Protein AF-A0A1X2GD27-F1 (afdb_monomer)

Mean predicted aligned error: 13.92 Å

Radius of gyration: 26.06 Å; Cα contacts (8 Å, |Δi|>4): 48; chains: 1; bounding box: 45×20×86 Å

Nearest PDB structures (foldseek):
  8zpj-assembly1_A-1  TM=3.835E-01  e=1.803E+00  Escherichia coli K-12
  5c51-assembly1_B  TM=2.677E-01  e=1.372E+00  Homo sapiens
  4twa-assembly1_B  TM=3.270E-01  e=2.214E+00  Plasmodium falciparum 3D7
  3u61-assembly1_B  TM=3.611E-01  e=6.173E+00  Tequatrovirus T4
  1tvm-assembly1_A  TM=3.203E-01  e=4.096E+00  Escherichia coli

Sequence (71 aa):
MSALPTLLPSPSSLPSRQSSLRLGTLNCRGLAKISKPDTQQHFIRFLRNHNFSILALQETHANSDTVISSF

Solvent-accessible surface area (backbone atoms only — not comparable to full-atom values): 4867 Å² total; per-residue (Å²): 138,84,82,80,84,82,79,73,82,70,93,77,76,69,83,75,81,82,76,86,77,40,74,46,76,46,76,45,75,42,64,69,53,77,93,41,60,69,62,51,52,52,52,52,50,53,59,62,74,62,66,55,73,43,74,49,79,36,55,73,60,68,88,44,80,70,64,70,76,72,113

Structure (mmCIF, N/CA/C/O backbone):
data_AF-A0A1X2GD27-F1
#
_entry.id   AF-A0A1X2GD27-F1
#
loop_
_atom_site.group_PDB
_atom_site.id
_atom_site.type_symbol
_atom_site.label_atom_id
_atom_site.label_alt_id
_atom_site.label_comp_id
_atom_site.label_asym_id
_atom_site.label_entity_id
_atom_site.label_seq_id
_atom_site.pdbx_PDB_ins_code
_atom_site.Cartn_x
_atom_site.Cartn_y
_atom_site.Cartn_z
_atom_site.occupancy
_atom_site.B_iso_or_equiv
_atom_site.auth_seq_id
_atom_site.auth_comp_id
_atom_site.auth_asym_id
_atom_site.auth_atom_id
_atom_site.pdbx_PDB_model_num
ATOM 1 N N . MET A 1 1 ? -34.225 6.561 62.993 1.00 47.19 1 MET A N 1
ATOM 2 C CA . MET A 1 1 ? -33.280 5.703 62.249 1.00 47.19 1 MET A CA 1
ATOM 3 C C . MET A 1 1 ? -33.604 5.862 60.773 1.00 47.19 1 MET A C 1
ATOM 5 O O . MET A 1 1 ? -34.592 5.309 60.314 1.00 47.19 1 MET A O 1
ATOM 9 N N . SER A 1 2 ? -32.888 6.738 60.074 1.00 44.78 2 SER A N 1
ATOM 10 C CA . SER A 1 2 ? -33.128 7.075 58.665 1.00 44.78 2 SER A CA 1
ATOM 11 C C . SER A 1 2 ? -32.368 6.093 57.768 1.00 44.78 2 SER A C 1
ATOM 13 O O . SER A 1 2 ? -31.165 5.916 57.937 1.00 44.78 2 SER A O 1
ATOM 15 N N . ALA A 1 3 ? -33.072 5.428 56.849 1.00 58.28 3 ALA A N 1
ATOM 16 C CA . ALA A 1 3 ? -32.478 4.491 55.899 1.00 58.28 3 ALA A CA 1
ATOM 17 C C . ALA A 1 3 ? -31.624 5.235 54.855 1.00 58.28 3 ALA A C 1
ATOM 19 O O . ALA A 1 3 ? -32.045 6.258 54.315 1.00 58.28 3 ALA A O 1
ATOM 20 N N . LEU A 1 4 ? -30.420 4.719 54.591 1.00 60.88 4 LEU A N 1
ATOM 21 C CA . LEU A 1 4 ? -29.502 5.235 53.573 1.00 60.88 4 LEU A CA 1
ATOM 22 C C . LEU A 1 4 ? -30.076 4.949 52.168 1.00 60.88 4 LEU A C 1
ATOM 24 O O . LEU A 1 4 ? -30.561 3.835 51.949 1.00 60.88 4 LEU A O 1
ATOM 28 N N . PRO A 1 5 ? -30.005 5.877 51.196 1.00 58.12 5 PRO A N 1
ATOM 29 C CA . PRO A 1 5 ? -30.493 5.609 49.852 1.00 58.12 5 PRO A CA 1
ATOM 30 C C . PRO A 1 5 ? -29.542 4.636 49.151 1.00 58.12 5 PRO A C 1
ATOM 32 O O . PRO A 1 5 ? -28.358 4.921 48.971 1.00 58.12 5 PRO A O 1
ATOM 35 N N . THR A 1 6 ? -30.054 3.474 48.751 1.00 64.50 6 THR A N 1
ATOM 36 C CA . THR A 1 6 ? -29.323 2.523 47.911 1.00 64.50 6 THR A CA 1
ATOM 37 C C . THR A 1 6 ? -29.174 3.116 46.509 1.00 64.50 6 THR A C 1
ATOM 39 O O . THR A 1 6 ? -30.145 3.210 45.761 1.00 64.50 6 THR A O 1
ATOM 42 N N . LEU A 1 7 ? -27.961 3.544 46.154 1.00 65.69 7 LEU A N 1
ATOM 43 C CA . LEU A 1 7 ? -27.629 3.971 44.795 1.00 65.69 7 LEU A CA 1
ATOM 44 C C . LEU A 1 7 ? -27.660 2.745 43.872 1.00 65.69 7 LEU A C 1
ATOM 46 O O . LEU A 1 7 ? -26.815 1.858 43.979 1.00 65.69 7 LEU A O 1
ATOM 50 N N . LEU A 1 8 ? -28.648 2.688 42.978 1.00 69.00 8 LEU A N 1
ATOM 51 C CA . LEU A 1 8 ? -28.684 1.707 41.894 1.00 69.00 8 LEU A CA 1
ATOM 52 C C . LEU A 1 8 ? -27.476 1.928 40.960 1.00 69.00 8 LEU A C 1
ATOM 54 O O . LEU A 1 8 ? -27.166 3.079 40.641 1.00 69.00 8 LEU A O 1
ATOM 58 N N . PRO A 1 9 ? -26.798 0.861 40.495 1.00 64.69 9 PRO A N 1
ATOM 59 C CA . PRO A 1 9 ? -25.706 1.003 39.544 1.00 64.69 9 PRO A CA 1
ATOM 60 C C . PRO A 1 9 ? -26.230 1.593 38.229 1.00 64.69 9 PRO A C 1
ATOM 62 O O . PRO A 1 9 ? -27.242 1.141 37.693 1.00 64.69 9 PRO A O 1
ATOM 65 N N . SER A 1 10 ? -25.550 2.619 37.709 1.00 65.81 10 SER A N 1
ATOM 66 C CA . SER A 1 10 ? -25.926 3.262 36.448 1.00 65.81 10 SER A CA 1
ATOM 67 C C . SER A 1 10 ? -25.809 2.280 35.271 1.00 65.81 10 SER A C 1
ATOM 69 O O . SER A 1 10 ? -24.811 1.562 35.195 1.00 65.81 10 SER A O 1
ATOM 71 N N . PRO A 1 11 ? -26.742 2.288 34.300 1.00 65.94 11 PRO A N 1
ATOM 72 C CA . PRO A 1 11 ? -26.807 1.316 33.196 1.00 65.94 11 PRO A CA 1
ATOM 73 C C . PRO A 1 11 ? -25.665 1.404 32.156 1.00 65.94 11 PRO A C 1
ATOM 75 O O . PRO A 1 11 ? -25.737 0.781 31.102 1.00 65.94 11 PRO A O 1
ATOM 78 N N . SER A 1 12 ? -24.611 2.180 32.409 1.00 61.53 12 SER A N 1
ATOM 79 C CA . SER A 1 12 ? -23.600 2.571 31.419 1.00 61.53 12 SER A CA 1
ATOM 80 C C . SER A 1 12 ? -22.326 1.716 31.379 1.00 61.53 12 SER A C 1
ATOM 82 O O . SER A 1 12 ? -21.445 2.017 30.579 1.00 61.53 12 SER A O 1
ATOM 84 N N . SER A 1 13 ? -22.191 0.647 32.170 1.00 63.94 13 SER A N 1
ATOM 85 C CA . SER A 1 13 ? -20.963 -0.171 32.194 1.00 63.94 13 SER A CA 1
ATOM 86 C C . SER A 1 13 ? -21.069 -1.501 31.437 1.00 63.94 13 SER A C 1
ATOM 88 O O . SER A 1 13 ? -20.454 -2.495 31.826 1.00 63.94 13 SER A O 1
ATOM 90 N N . LEU A 1 14 ? -21.814 -1.542 30.325 1.00 68.69 14 LEU A N 1
ATOM 91 C CA . LEU A 1 14 ? -21.674 -2.658 29.386 1.00 68.69 14 LEU A CA 1
ATOM 92 C C . LEU A 1 14 ? -20.238 -2.645 28.838 1.00 68.69 14 LEU A C 1
ATOM 94 O O . LEU A 1 14 ? -19.803 -1.604 28.338 1.00 68.69 14 LEU A O 1
ATOM 98 N N . PRO A 1 15 ? -19.485 -3.758 28.916 1.00 66.81 15 PRO A N 1
ATOM 99 C CA . PRO A 1 15 ? -18.139 -3.814 28.371 1.00 66.81 15 PRO A CA 1
ATOM 100 C C . PRO A 1 15 ? -18.230 -3.609 26.859 1.00 66.81 15 PRO A C 1
ATOM 102 O O . PRO A 1 15 ? -18.649 -4.501 26.118 1.00 66.81 15 PRO A O 1
ATOM 105 N N . SER A 1 16 ? -17.875 -2.413 26.391 1.00 71.94 16 SER A N 1
ATOM 106 C CA . SER A 1 16 ? -17.782 -2.145 24.967 1.00 71.94 16 SER A CA 1
ATO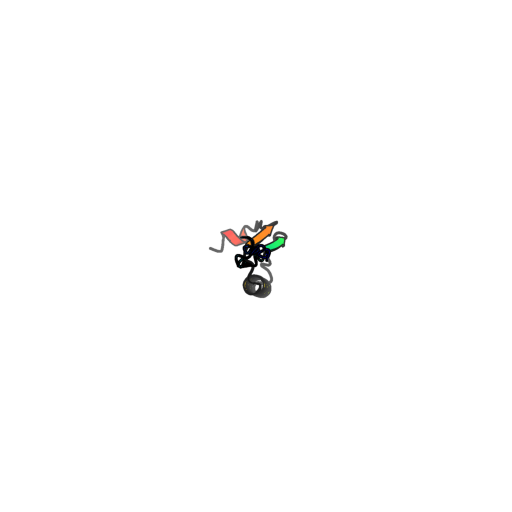M 107 C C . S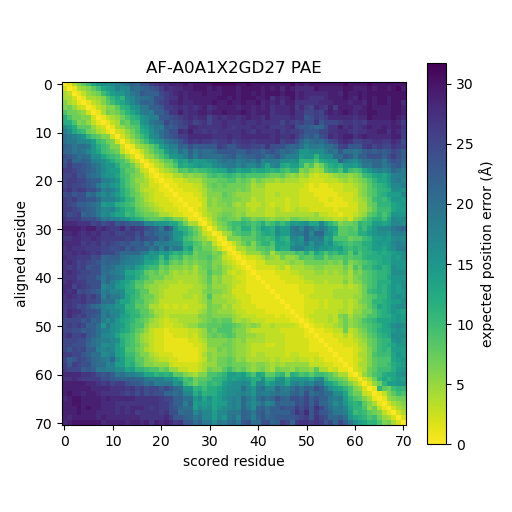ER A 1 16 ? -16.637 -2.998 24.431 1.00 71.94 16 SER A C 1
ATOM 109 O O . SER A 1 16 ? -15.466 -2.807 24.759 1.00 71.94 16 SER A O 1
ATOM 111 N N . ARG A 1 17 ? -16.970 -4.022 23.638 1.00 74.44 17 ARG A N 1
ATOM 112 C CA . ARG A 1 17 ? -15.958 -4.769 22.891 1.00 74.44 17 ARG A CA 1
ATOM 113 C C . ARG A 1 17 ? -15.319 -3.789 21.919 1.00 74.44 17 ARG A C 1
ATOM 115 O O . ARG A 1 17 ? -15.899 -3.445 20.894 1.00 74.44 17 ARG A O 1
ATOM 122 N N . GLN A 1 18 ? -14.136 -3.314 22.277 1.00 75.31 18 GLN A N 1
ATOM 123 C CA . GLN A 1 18 ? -13.403 -2.348 21.483 1.00 75.31 18 GLN A CA 1
ATOM 124 C C . GLN A 1 18 ? -12.758 -3.086 20.304 1.00 75.31 18 GLN A C 1
ATOM 126 O O . GLN A 1 18 ? -11.673 -3.654 20.406 1.00 75.31 18 GLN A O 1
ATOM 131 N N . SER A 1 19 ? -13.472 -3.149 19.183 1.00 80.00 19 SER A N 1
ATOM 132 C CA . SER A 1 19 ? -12.939 -3.669 17.926 1.00 80.00 19 SER A CA 1
ATOM 133 C C . SER A 1 19 ? -12.018 -2.629 17.286 1.00 80.00 19 SER A C 1
ATOM 135 O O . SER A 1 19 ? -12.433 -1.508 17.001 1.00 80.00 19 SER A O 1
ATOM 137 N N . SER A 1 20 ? -10.762 -3.011 17.062 1.00 86.06 20 SER A N 1
ATOM 138 C CA . SER A 1 20 ? -9.777 -2.206 16.336 1.00 86.06 20 SER A CA 1
ATOM 139 C C . SER A 1 20 ? -10.031 -2.303 14.830 1.00 86.06 20 SER A C 1
ATOM 141 O O . SER A 1 20 ? -10.033 -3.401 14.274 1.00 86.0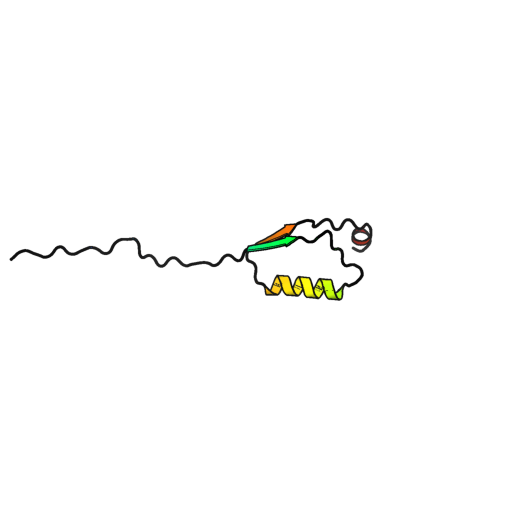6 20 SER A O 1
ATOM 143 N N . LEU A 1 21 ? -10.238 -1.160 14.172 1.00 91.00 21 LEU A N 1
ATOM 144 C CA . LEU A 1 21 ? -10.281 -1.055 12.713 1.00 91.00 21 LEU A CA 1
ATOM 145 C C . LEU A 1 21 ? -8.957 -0.472 12.217 1.00 91.00 21 LEU A C 1
ATOM 147 O O . LEU A 1 21 ? -8.664 0.703 12.436 1.00 91.00 21 LEU A O 1
ATOM 151 N N . ARG A 1 22 ? -8.151 -1.287 11.528 1.00 92.38 22 ARG A N 1
ATOM 152 C CA . ARG A 1 22 ? -6.911 -0.826 10.890 1.00 92.38 22 ARG A CA 1
ATOM 153 C C . ARG A 1 22 ? -7.209 -0.308 9.490 1.00 92.38 22 ARG A C 1
ATOM 155 O O . ARG A 1 22 ? -7.441 -1.098 8.577 1.00 92.38 22 ARG A O 1
ATOM 162 N N . LEU A 1 23 ? -7.156 1.006 9.316 1.00 94.62 23 LEU A N 1
ATOM 163 C CA . LEU A 1 23 ? -7.271 1.646 8.010 1.00 94.62 23 LEU A CA 1
ATOM 164 C C . LEU A 1 23 ? -5.879 1.978 7.454 1.00 94.62 23 LEU A C 1
ATOM 166 O O . LEU A 1 23 ? -5.015 2.457 8.187 1.00 94.62 23 LEU A O 1
ATOM 170 N N . GLY A 1 24 ? -5.667 1.732 6.166 1.00 92.56 24 GLY A N 1
ATOM 171 C CA . GLY A 1 24 ? -4.470 2.136 5.435 1.00 92.56 24 GLY A CA 1
ATOM 172 C C . GLY A 1 24 ? -4.833 2.856 4.143 1.00 92.56 24 GLY A C 1
ATOM 173 O O . GLY A 1 24 ? -5.866 2.574 3.533 1.00 92.56 24 GLY A O 1
ATOM 174 N N . THR A 1 25 ? -3.969 3.765 3.702 1.00 93.12 25 THR A N 1
ATOM 175 C CA . THR A 1 25 ? -4.041 4.365 2.368 1.00 93.12 25 THR A CA 1
ATOM 176 C C . THR A 1 25 ? -2.696 4.198 1.677 1.00 93.12 25 THR A C 1
ATOM 178 O O . THR A 1 25 ? -1.640 4.266 2.308 1.00 93.12 25 THR A O 1
ATOM 181 N N . LEU A 1 26 ? -2.727 3.926 0.379 1.00 88.69 26 LEU A N 1
ATOM 182 C CA . LEU A 1 26 ? -1.533 3.781 -0.433 1.00 88.69 26 LEU A CA 1
ATOM 183 C C . LEU A 1 26 ? -1.758 4.437 -1.788 1.00 88.69 26 LEU A C 1
ATOM 185 O O . LEU A 1 26 ? -2.690 4.103 -2.513 1.00 88.69 26 LEU A O 1
ATOM 189 N N . ASN A 1 27 ? -0.834 5.311 -2.156 1.00 86.81 27 ASN A N 1
ATOM 190 C CA . ASN A 1 27 ? -0.721 5.802 -3.512 1.00 86.81 27 ASN A CA 1
ATOM 191 C C . ASN A 1 27 ? 0.195 4.874 -4.321 1.00 86.81 27 ASN A C 1
ATOM 193 O O . ASN A 1 27 ? 1.381 4.730 -4.016 1.00 86.81 27 ASN A O 1
ATOM 197 N N . CYS A 1 28 ? -0.373 4.224 -5.334 1.00 79.69 28 CYS A N 1
ATOM 198 C CA . CYS A 1 28 ? 0.325 3.287 -6.198 1.00 79.69 28 CYS A CA 1
ATOM 199 C C . CYS A 1 28 ? 1.184 3.984 -7.259 1.00 79.69 28 CYS A C 1
ATOM 201 O O . CYS A 1 28 ? 1.993 3.297 -7.873 1.00 79.69 28 CYS A O 1
ATOM 203 N N . ARG A 1 29 ? 1.055 5.303 -7.470 1.00 77.00 29 ARG A N 1
ATOM 204 C CA . ARG A 1 29 ? 1.832 6.106 -8.433 1.00 77.00 29 ARG A CA 1
ATOM 205 C C . ARG A 1 29 ? 1.945 5.476 -9.829 1.00 77.00 29 ARG A C 1
ATOM 207 O O . ARG A 1 29 ? 3.017 5.512 -10.430 1.00 77.00 29 ARG A O 1
ATOM 214 N N . GLY A 1 30 ? 0.901 4.789 -10.302 1.00 62.94 30 GLY A N 1
ATOM 215 C CA . GLY A 1 30 ? 0.935 4.050 -11.571 1.00 62.94 30 GLY A CA 1
ATOM 216 C C . GLY A 1 30 ? 2.030 2.974 -11.659 1.00 62.94 30 GLY A C 1
ATOM 217 O O . GLY A 1 30 ? 2.456 2.626 -12.757 1.00 62.94 30 GLY A O 1
ATOM 218 N N . LEU A 1 31 ? 2.540 2.464 -10.529 1.00 58.97 31 LEU A N 1
ATOM 219 C CA . LEU A 1 31 ? 3.695 1.563 -10.469 1.00 58.97 31 LEU A CA 1
ATOM 220 C C . LEU A 1 31 ? 3.367 0.156 -10.981 1.00 58.97 31 LEU A C 1
ATOM 222 O O . LEU A 1 31 ? 3.336 -0.817 -10.223 1.00 58.97 31 LEU A O 1
ATOM 226 N N . ALA A 1 32 ? 3.265 0.013 -12.296 1.00 59.97 32 ALA A N 1
ATOM 227 C CA . ALA A 1 32 ? 3.689 -1.212 -12.943 1.00 59.97 32 ALA A CA 1
ATOM 228 C C . ALA A 1 32 ? 5.227 -1.272 -12.826 1.00 59.97 32 ALA A C 1
ATOM 230 O O . ALA A 1 32 ? 5.964 -0.765 -13.669 1.00 59.97 32 ALA A O 1
ATOM 231 N N . LYS A 1 33 ? 5.755 -1.851 -11.737 1.00 62.22 33 LYS A N 1
ATOM 232 C CA . LYS A 1 33 ? 7.200 -2.146 -11.605 1.00 62.22 33 LYS A CA 1
ATOM 233 C C . LYS A 1 33 ? 7.556 -3.381 -12.439 1.00 62.22 33 LYS A C 1
ATOM 235 O O . LYS A 1 33 ? 8.083 -4.356 -11.910 1.00 62.22 33 LYS A O 1
ATOM 240 N N . ILE A 1 34 ? 7.249 -3.340 -13.736 1.00 61.62 34 ILE A N 1
ATOM 241 C CA . ILE A 1 34 ? 7.414 -4.470 -14.666 1.00 61.62 34 ILE A CA 1
ATOM 242 C C . ILE A 1 34 ? 8.890 -4.892 -14.744 1.00 61.62 34 ILE A C 1
ATOM 244 O O . ILE A 1 34 ? 9.202 -6.065 -14.899 1.00 61.62 34 ILE A O 1
ATOM 248 N N . SER A 1 35 ? 9.815 -3.952 -14.529 1.00 65.25 35 SER A N 1
ATOM 249 C CA . SER A 1 35 ? 11.254 -4.224 -14.517 1.00 65.25 35 SER A CA 1
ATOM 250 C C . SER A 1 35 ? 11.757 -5.003 -13.292 1.00 65.25 35 SER A C 1
ATOM 252 O O . SER A 1 35 ? 12.908 -5.435 -13.305 1.00 65.25 35 SER A O 1
ATOM 254 N N . LYS A 1 36 ? 10.957 -5.160 -12.219 1.00 69.06 36 LYS A N 1
ATOM 255 C CA . LYS A 1 36 ? 11.377 -5.796 -10.949 1.00 69.06 36 LYS A CA 1
ATOM 256 C C . LYS A 1 36 ? 10.235 -6.589 -10.282 1.00 69.06 36 LYS A C 1
ATOM 258 O O . LYS A 1 36 ? 9.727 -6.158 -9.237 1.00 69.06 36 LYS A O 1
ATOM 263 N N . PRO A 1 37 ? 9.849 -7.756 -10.835 1.00 70.50 37 PRO A N 1
ATOM 264 C CA . PRO A 1 37 ? 8.744 -8.572 -10.318 1.00 70.50 37 PRO A CA 1
ATOM 265 C C . PRO A 1 37 ? 8.938 -8.996 -8.851 1.00 70.50 37 PRO A C 1
ATOM 267 O O . PRO A 1 37 ? 7.992 -8.947 -8.064 1.00 70.50 37 PRO A O 1
ATOM 270 N N . ASP A 1 38 ? 10.169 -9.294 -8.426 1.00 78.38 38 ASP A N 1
ATOM 271 C CA . ASP A 1 38 ? 10.455 -9.667 -7.033 1.00 78.38 38 ASP A CA 1
ATOM 272 C C . ASP A 1 38 ? 10.127 -8.541 -6.050 1.00 78.38 38 ASP A C 1
ATOM 274 O O . ASP A 1 38 ? 9.567 -8.772 -4.978 1.00 78.38 38 ASP A O 1
ATOM 278 N N . THR A 1 39 ? 10.426 -7.292 -6.419 1.00 75.88 39 THR A N 1
ATOM 279 C CA . THR A 1 39 ? 10.137 -6.122 -5.576 1.00 75.88 39 THR A CA 1
ATOM 280 C C . THR A 1 39 ? 8.631 -5.907 -5.428 1.00 75.88 39 THR A C 1
ATOM 282 O O . THR A 1 39 ? 8.162 -5.515 -4.359 1.00 75.88 39 THR A O 1
ATOM 285 N N . GLN A 1 40 ? 7.858 -6.187 -6.480 1.00 76.50 40 GLN A N 1
ATOM 286 C CA . GLN A 1 40 ? 6.400 -6.129 -6.434 1.00 76.50 40 GLN A CA 1
ATOM 287 C C . GLN A 1 40 ? 5.838 -7.195 -5.486 1.00 76.50 40 GLN A C 1
ATOM 289 O O . GLN A 1 40 ? 5.029 -6.871 -4.616 1.00 76.50 40 GLN A O 1
ATOM 294 N N . GLN A 1 41 ? 6.296 -8.444 -5.602 1.00 81.38 41 GLN A N 1
ATOM 295 C CA . GLN A 1 41 ? 5.839 -9.531 -4.732 1.00 81.38 41 GLN A CA 1
ATOM 296 C C . GLN A 1 41 ? 6.168 -9.274 -3.257 1.00 81.38 41 GLN A C 1
ATOM 298 O O . GLN A 1 41 ? 5.310 -9.479 -2.393 1.00 81.38 41 GLN A O 1
ATOM 303 N N . HIS A 1 42 ? 7.373 -8.776 -2.961 1.00 83.50 42 HIS A N 1
ATOM 304 C CA . HIS A 1 42 ? 7.763 -8.392 -1.602 1.00 83.50 42 HIS A CA 1
ATOM 305 C C . HIS A 1 42 ? 6.869 -7.283 -1.049 1.00 83.50 42 HIS A C 1
ATOM 307 O O . HIS A 1 42 ? 6.416 -7.368 0.091 1.00 83.50 42 HIS A O 1
ATOM 313 N N . PHE A 1 43 ? 6.558 -6.277 -1.865 1.00 83.44 43 PHE A N 1
ATOM 314 C CA . PHE A 1 43 ? 5.691 -5.179 -1.454 1.00 83.44 43 PHE A CA 1
ATOM 315 C C . PHE A 1 43 ? 4.242 -5.633 -1.215 1.00 83.44 43 PHE A C 1
ATOM 317 O O . PHE A 1 43 ? 3.632 -5.256 -0.217 1.00 83.44 43 PHE A O 1
ATOM 324 N N . ILE A 1 44 ? 3.704 -6.520 -2.056 1.00 83.75 44 ILE A N 1
ATOM 325 C CA . ILE A 1 44 ? 2.375 -7.113 -1.843 1.00 83.75 44 ILE A CA 1
ATOM 326 C C . ILE A 1 44 ? 2.353 -7.959 -0.561 1.00 83.75 44 ILE A C 1
ATOM 328 O O . ILE A 1 44 ? 1.406 -7.862 0.222 1.00 83.75 44 ILE A O 1
ATOM 332 N N . ARG A 1 45 ? 3.387 -8.777 -0.312 1.00 89.00 45 ARG A N 1
ATOM 333 C CA . ARG A 1 45 ? 3.514 -9.536 0.947 1.00 89.00 45 ARG A CA 1
ATOM 334 C C . ARG A 1 45 ? 3.574 -8.611 2.156 1.00 89.00 45 ARG A C 1
ATOM 336 O O . ARG A 1 45 ? 2.876 -8.863 3.132 1.00 89.00 45 ARG A O 1
ATOM 343 N N . PHE A 1 46 ? 4.344 -7.531 2.072 1.00 86.88 46 PHE A N 1
ATOM 344 C CA . PHE A 1 46 ? 4.411 -6.514 3.116 1.00 86.88 46 PHE A CA 1
ATOM 345 C C . PHE A 1 46 ? 3.023 -5.935 3.437 1.00 86.88 46 PHE A C 1
ATOM 347 O O . PHE A 1 46 ? 2.631 -5.910 4.603 1.00 86.88 46 PHE A O 1
ATOM 354 N N . LEU A 1 47 ? 2.237 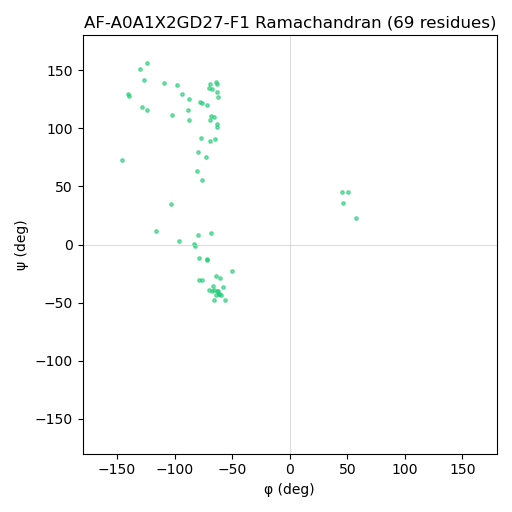-5.563 2.420 1.00 87.75 47 LEU A N 1
ATOM 355 C CA . LEU A 1 47 ? 0.875 -5.050 2.622 1.00 87.75 47 LEU A CA 1
ATOM 356 C C . LEU A 1 47 ? -0.058 -6.092 3.259 1.00 87.75 47 LEU A C 1
ATOM 358 O O . LEU A 1 47 ? -0.833 -5.752 4.152 1.00 87.75 47 LEU A O 1
ATOM 362 N N . ARG A 1 48 ? 0.036 -7.365 2.848 1.00 87.56 48 ARG A N 1
ATOM 363 C CA . ARG A 1 48 ? -0.763 -8.464 3.425 1.00 87.56 48 ARG A CA 1
ATOM 364 C C . ARG A 1 48 ? -0.416 -8.735 4.889 1.00 87.56 48 ARG A C 1
ATOM 366 O O . ARG A 1 48 ? -1.316 -8.953 5.695 1.00 87.56 48 ARG A O 1
ATOM 373 N N . ASN A 1 49 ? 0.863 -8.657 5.244 1.00 91.25 49 ASN A N 1
ATOM 374 C CA . ASN A 1 49 ? 1.338 -8.871 6.613 1.00 91.25 49 ASN A CA 1
ATOM 375 C C . ASN A 1 49 ? 0.964 -7.731 7.571 1.00 91.25 49 ASN A C 1
ATOM 377 O O . ASN A 1 49 ? 1.079 -7.884 8.781 1.00 91.25 49 ASN A O 1
ATOM 381 N N . HIS A 1 50 ? 0.513 -6.586 7.055 1.00 88.44 50 HIS A N 1
ATOM 382 C CA . HIS A 1 50 ? 0.089 -5.461 7.883 1.00 88.44 50 HIS A CA 1
ATOM 383 C C . HIS A 1 50 ? -1.358 -5.570 8.396 1.00 88.44 50 HIS A C 1
ATOM 385 O O . HIS A 1 50 ? -1.795 -4.682 9.129 1.00 88.44 50 HIS A O 1
ATOM 391 N N . ASN A 1 51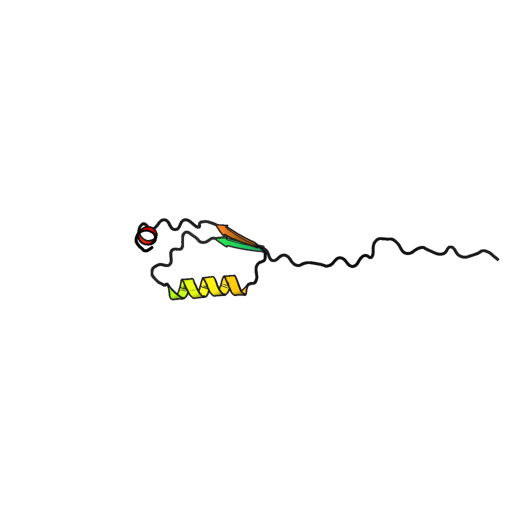 ? -2.100 -6.638 8.071 1.00 89.06 51 ASN A N 1
ATOM 392 C CA . ASN A 1 51 ? -3.436 -6.926 8.620 1.00 89.06 51 ASN A CA 1
ATOM 393 C C . ASN A 1 51 ? -4.377 -5.700 8.638 1.00 89.06 51 ASN A C 1
ATOM 395 O O . ASN A 1 51 ? -5.023 -5.414 9.649 1.00 89.06 51 ASN A O 1
ATOM 399 N N . PHE A 1 52 ? -4.421 -4.933 7.544 1.00 92.75 52 PHE A N 1
ATOM 400 C CA . PHE A 1 52 ? -5.375 -3.834 7.415 1.00 92.75 52 PHE A CA 1
ATOM 401 C C . PHE A 1 52 ? -6.804 -4.384 7.330 1.00 92.75 52 PHE A C 1
ATOM 403 O O . PHE A 1 52 ? -7.065 -5.318 6.576 1.00 92.75 52 PHE A O 1
ATOM 410 N N . SER A 1 53 ? -7.729 -3.791 8.084 1.00 92.06 53 SER A N 1
ATOM 411 C CA . SER A 1 53 ? -9.169 -4.033 7.948 1.00 92.06 53 SER A CA 1
ATOM 412 C C . SER A 1 53 ? -9.694 -3.427 6.647 1.00 92.06 53 SER A C 1
ATOM 414 O O . SER A 1 53 ? -10.536 -4.022 5.984 1.00 92.06 53 SER A O 1
ATOM 416 N N . ILE A 1 54 ? -9.189 -2.243 6.284 1.00 93.19 54 ILE A N 1
ATOM 417 C CA . ILE A 1 54 ? -9.522 -1.535 5.045 1.00 93.19 54 ILE A CA 1
ATOM 418 C C . ILE A 1 54 ? -8.237 -0.910 4.497 1.00 93.19 54 ILE A C 1
ATOM 420 O O . ILE A 1 54 ? -7.534 -0.208 5.222 1.00 93.19 54 ILE A O 1
ATOM 424 N N . LEU A 1 55 ? -7.942 -1.135 3.216 1.00 93.00 55 LEU A N 1
ATOM 425 C CA . LE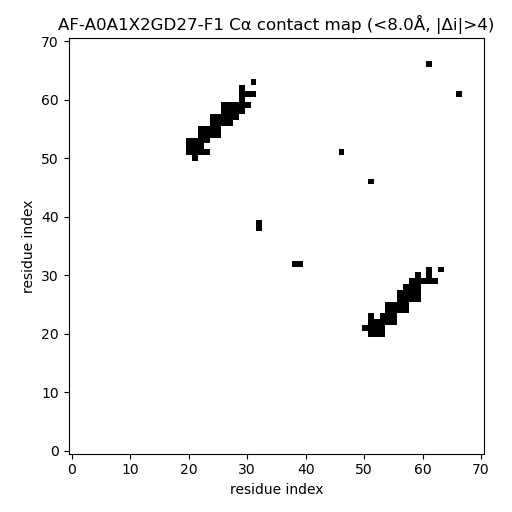U A 1 55 ? -6.824 -0.510 2.508 1.00 93.00 55 LEU A CA 1
ATOM 426 C C . LEU A 1 55 ? -7.352 0.214 1.265 1.00 93.00 55 LEU A C 1
ATOM 428 O O . LEU A 1 55 ? -7.866 -0.428 0.352 1.00 93.00 55 LEU A O 1
ATOM 432 N N . ALA A 1 56 ? -7.216 1.539 1.224 1.00 93.06 56 ALA A N 1
ATOM 433 C CA . ALA A 1 56 ? -7.594 2.354 0.074 1.00 93.06 56 ALA A C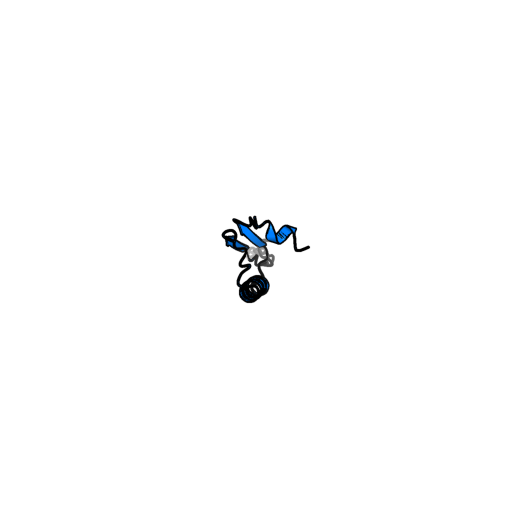A 1
ATOM 434 C C . ALA A 1 56 ? -6.390 2.573 -0.853 1.00 93.06 56 ALA A C 1
ATOM 436 O O . ALA A 1 56 ? -5.322 2.988 -0.401 1.00 93.06 56 ALA A O 1
ATOM 437 N N . LEU A 1 57 ? -6.571 2.316 -2.149 1.00 89.56 57 LEU A N 1
ATOM 438 C CA . LEU A 1 57 ? -5.533 2.466 -3.170 1.00 89.56 57 LEU A CA 1
ATOM 439 C C . LEU A 1 57 ? -5.835 3.669 -4.073 1.00 89.56 57 LEU A C 1
ATOM 441 O O . LEU A 1 57 ? -6.984 3.884 -4.452 1.00 89.56 57 LEU A O 1
ATOM 445 N N . GLN A 1 58 ? -4.806 4.436 -4.427 1.00 88.94 58 GLN A N 1
ATOM 446 C CA . GLN A 1 58 ? -4.886 5.615 -5.300 1.00 88.94 58 GLN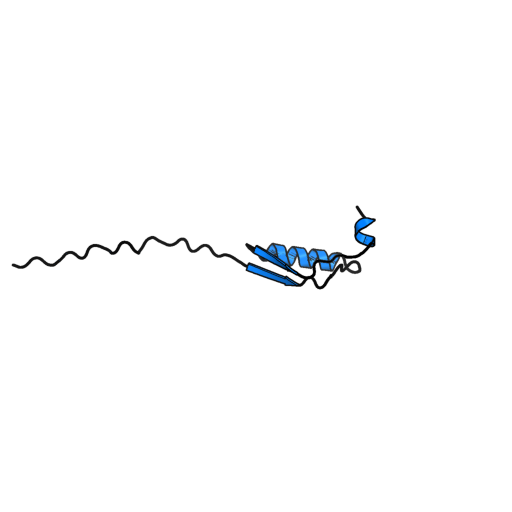 A CA 1
ATOM 447 C C . GLN A 1 58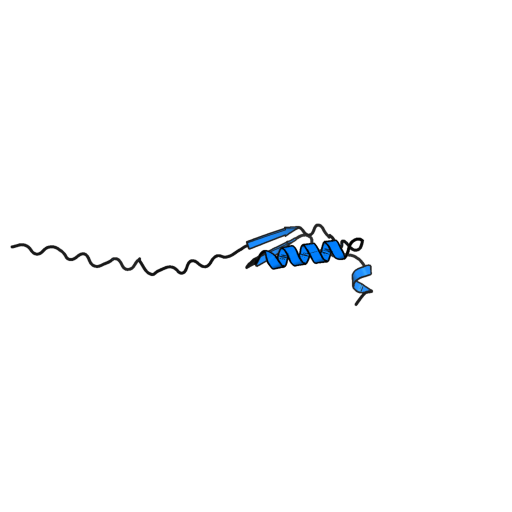 ? -3.929 5.461 -6.484 1.00 88.94 58 GLN A C 1
ATOM 449 O O . GLN A 1 58 ? -2.936 4.745 -6.373 1.00 88.94 58 GLN A O 1
ATOM 454 N N . GLU A 1 59 ? -4.201 6.150 -7.597 1.00 83.06 59 GLU A N 1
ATOM 455 C CA . GLU A 1 59 ? -3.359 6.118 -8.808 1.00 83.06 59 GLU A CA 1
ATOM 456 C C . GLU A 1 59 ? -3.048 4.679 -9.272 1.00 83.06 59 GLU A C 1
ATOM 458 O O . GLU A 1 59 ? -1.909 4.328 -9.584 1.00 83.06 59 GLU A O 1
ATOM 463 N N . THR A 1 60 ? -4.069 3.815 -9.290 1.00 78.81 60 THR A N 1
ATOM 464 C CA . THR A 1 60 ? -3.966 2.387 -9.650 1.00 78.81 60 THR A CA 1
ATOM 465 C C . THR A 1 60 ? -3.915 2.135 -11.155 1.00 78.81 60 THR A C 1
ATOM 467 O O . THR A 1 60 ? -3.996 0.986 -11.585 1.00 78.81 60 THR A O 1
ATOM 470 N N . HIS A 1 61 ? -3.796 3.188 -11.965 1.00 72.56 61 HIS A N 1
ATOM 471 C CA . HIS A 1 61 ? -3.789 3.103 -13.418 1.00 72.56 61 HIS A CA 1
ATOM 472 C C . HIS A 1 61 ? -2.558 2.323 -13.898 1.00 72.56 61 HIS A C 1
ATOM 474 O O . HIS A 1 61 ? -1.495 2.886 -14.144 1.00 72.56 61 HIS A O 1
ATOM 480 N N . ALA A 1 62 ? -2.707 1.007 -14.044 1.00 62.94 62 ALA A N 1
ATOM 481 C CA . ALA A 1 62 ? -1.789 0.152 -14.777 1.00 62.94 62 ALA A CA 1
ATOM 482 C C . ALA A 1 62 ? -2.103 0.285 -16.272 1.00 62.94 62 ALA A C 1
ATOM 484 O O . ALA A 1 62 ? -2.557 -0.661 -16.907 1.00 62.94 62 ALA A O 1
ATOM 485 N N . ASN A 1 63 ? -1.927 1.483 -16.832 1.00 60.06 63 ASN A N 1
ATOM 486 C CA . ASN A 1 63 ? -2.042 1.655 -18.274 1.00 60.06 63 ASN A CA 1
ATOM 487 C C . ASN A 1 63 ? -0.729 1.190 -18.911 1.00 60.06 63 ASN A C 1
ATOM 489 O O . ASN A 1 63 ? 0.180 1.973 -19.173 1.00 60.06 63 ASN A O 1
ATOM 493 N N . SER A 1 64 ? -0.584 -0.119 -19.063 1.00 54.59 64 SER A N 1
ATOM 494 C CA . SER A 1 64 ? 0.424 -0.704 -19.936 1.00 54.59 64 SER A CA 1
ATOM 495 C C . SER A 1 64 ? -0.289 -1.684 -20.839 1.00 54.59 64 SER A C 1
ATOM 497 O O . SER A 1 64 ? -0.827 -2.680 -20.356 1.00 54.59 64 SER A O 1
ATOM 499 N N . ASP A 1 65 ? -0.236 -1.433 -22.144 1.00 55.16 65 ASP A N 1
ATOM 500 C CA . ASP A 1 65 ? -0.677 -2.372 -23.182 1.00 55.16 65 ASP A CA 1
ATOM 501 C C . ASP A 1 65 ? -0.061 -3.777 -22.978 1.00 55.16 65 ASP A C 1
ATOM 503 O O . ASP A 1 65 ? -0.645 -4.791 -23.345 1.00 55.16 65 ASP A O 1
ATOM 507 N N . THR A 1 66 ? 1.075 -3.851 -22.272 1.00 52.41 66 THR A N 1
ATOM 508 C CA . THR A 1 66 ? 1.772 -5.069 -21.831 1.00 52.41 66 THR A CA 1
ATOM 509 C C . THR A 1 66 ? 0.986 -5.947 -20.840 1.00 52.41 66 THR A C 1
ATOM 511 O O . THR A 1 66 ? 1.215 -7.153 -20.787 1.00 52.41 66 THR A O 1
ATOM 514 N N . VAL A 1 67 ? 0.074 -5.393 -20.031 1.00 51.62 67 VAL A N 1
ATOM 515 C CA . VAL A 1 67 ? -0.721 -6.181 -19.059 1.00 51.62 67 VAL A CA 1
ATOM 516 C C . VAL A 1 67 ? -1.877 -6.907 -19.753 1.00 51.62 67 VAL A C 1
ATOM 518 O O . VAL A 1 67 ? -2.238 -8.004 -19.341 1.00 51.62 67 VAL A O 1
ATOM 521 N N . ILE A 1 68 ? -2.416 -6.338 -20.835 1.00 49.06 68 ILE A N 1
ATOM 522 C CA . ILE A 1 68 ? -3.532 -6.918 -21.598 1.00 49.06 68 ILE A CA 1
ATOM 523 C C . ILE A 1 68 ? -3.054 -8.078 -22.485 1.00 49.06 68 ILE A C 1
ATOM 525 O O . ILE A 1 68 ? -3.796 -9.030 -22.689 1.00 49.06 68 ILE A O 1
ATOM 529 N N . SER A 1 69 ? -1.804 -8.053 -22.960 1.00 46.06 69 SER A N 1
ATOM 530 C CA . SER A 1 69 ? -1.238 -9.117 -23.804 1.00 46.06 69 SER A CA 1
ATOM 531 C C . SER A 1 69 ? -0.708 -10.338 -23.039 1.00 46.06 69 SER A C 1
ATOM 533 O O . SER A 1 69 ? -0.167 -11.247 -23.664 1.00 46.06 69 SER A O 1
ATOM 535 N N . SER A 1 70 ? -0.777 -10.333 -21.705 1.00 47.22 70 SER A N 1
ATOM 536 C CA . SER A 1 70 ? -0.109 -11.322 -20.841 1.00 47.22 70 SER A CA 1
ATOM 537 C C . SER A 1 70 ? -1.074 -12.192 -20.019 1.00 47.22 70 SER A C 1
ATOM 539 O O . SER A 1 70 ? -0.620 -12.883 -19.105 1.00 47.22 70 SER A O 1
ATOM 541 N N . PHE A 1 71 ? -2.376 -12.151 -20.323 1.00 43.62 71 PHE A N 1
ATOM 542 C CA . PHE A 1 71 ? -3.391 -13.063 -19.785 1.00 43.62 71 PHE A CA 1
ATOM 543 C C . PHE A 1 71 ? -3.955 -13.955 -20.887 1.00 43.62 71 PHE A C 1
ATOM 545 O O . PHE A 1 71 ? -4.290 -13.409 -21.961 1.00 43.62 71 PHE A O 1
#

pLDDT: mean 73.27, std 14.79, range [43.62, 94.62]

InterPro domains:
  IPR036691 Endonuclease/exonuclease/phosphatase superfamily [G3DSA:3.60.10.10] (15-70)
  IPR036691 Endonuclease/exonuclease/phosphatase superfamily [SSF56219] (8-67)

Foldseek 3Di:
DDDDDDDDDDPPPDPPPDDDAAEEEDECLLDPVVVCVPVVVVVVVVVVVVPHNYYHYHPPPVPDPVVVVPD

Secondary structure (DSSP, 8-state):
-PPPP--PPPTT----------EEEEE-TT---TT-HHHHHHHHHHHHHT--SEEEEE------HHHHTT-

Organism: NCBI:txid101127